Protein AF-A0A9D4DNS8-F1 (afdb_monomer_lite)

Radius of gyration: 16.24 Å; chains: 1; bounding box: 35×33×51 Å

Secondary structure (DSSP, 8-state):
------SS-S-TT-TTPPP---S-S--TTS-EETTTTEE--SS-EEEEEEEEEEEETTSSEEEEEEEETTEEEEEEEEE-SS--SS-EEEEEEEEEEEE----------

Sequence (109 aa):
MLAFATTGVPTPGERNGTIKFTLVDTNVGNDYNNETGVFVCRIPGLYQFFVSIEKQINVSQANCRLMLNNASTILIAARSAFIHSDGFQQAGNSIVLDLKKVKYNKFIY

Structure (mmCIF, N/CA/C/O backbone):
data_AF-A0A9D4DNS8-F1
#
_entry.id   AF-A0A9D4DNS8-F1
#
loop_
_atom_site.group_PDB
_atom_site.id
_atom_site.type_symbol
_atom_site.label_atom_id
_atom_site.label_alt_id
_atom_site.label_comp_id
_atom_site.label_asym_id
_atom_site.label_entity_id
_atom_site.label_seq_id
_atom_site.pdbx_PDB_ins_code
_atom_site.Cartn_x
_atom_site.Cartn_y
_atom_site.Cartn_z
_atom_site.occupancy
_atom_site.B_iso_or_equiv
_atom_site.auth_seq_id
_atom_site.auth_comp_id
_atom_site.auth_asym_id
_atom_site.auth_atom_id
_atom_site.pdbx_PDB_model_num
ATOM 1 N N . MET A 1 1 ? -13.376 -4.449 0.105 1.00 39.09 1 MET A N 1
ATOM 2 C CA . MET A 1 1 ? -12.069 -4.469 -0.579 1.00 39.09 1 MET A CA 1
ATOM 3 C C . MET A 1 1 ? -11.622 -3.024 -0.713 1.00 39.09 1 MET A C 1
ATOM 5 O O . MET A 1 1 ? -12.394 -2.232 -1.231 1.00 39.09 1 MET A O 1
ATOM 9 N N . LEU A 1 2 ? -10.469 -2.659 -0.155 1.00 48.41 2 LEU A N 1
ATOM 10 C CA . LEU A 1 2 ? -9.850 -1.357 -0.410 1.00 48.41 2 LEU A CA 1
ATOM 11 C C . LEU A 1 2 ? -8.937 -1.566 -1.618 1.00 48.41 2 LEU A C 1
ATOM 13 O O . LEU A 1 2 ? -7.939 -2.272 -1.503 1.00 48.41 2 LEU A O 1
ATOM 17 N N . ALA A 1 3 ? -9.343 -1.060 -2.779 1.00 42.31 3 ALA A N 1
ATOM 18 C CA . ALA A 1 3 ? -8.542 -1.096 -3.993 1.00 42.31 3 ALA A CA 1
ATOM 19 C C . ALA A 1 3 ? -8.125 0.340 -4.312 1.00 42.31 3 ALA A C 1
ATOM 21 O O . ALA A 1 3 ? -8.969 1.228 -4.439 1.00 42.31 3 ALA A O 1
ATOM 22 N N . PHE A 1 4 ? -6.818 0.556 -4.386 1.00 55.44 4 PHE A N 1
ATOM 23 C CA . PHE A 1 4 ? -6.216 1.809 -4.812 1.00 55.44 4 PHE A CA 1
ATOM 24 C C . PHE A 1 4 ? -5.238 1.466 -5.930 1.00 55.44 4 PHE A C 1
ATOM 26 O O . PHE A 1 4 ? -4.421 0.557 -5.772 1.00 55.44 4 PHE A O 1
ATOM 33 N N . ALA A 1 5 ? -5.316 2.179 -7.046 1.00 42.47 5 ALA A N 1
ATOM 34 C CA . ALA A 1 5 ? -4.407 2.026 -8.169 1.00 42.47 5 ALA A CA 1
ATOM 35 C C . ALA A 1 5 ? -3.776 3.386 -8.463 1.00 42.47 5 ALA A C 1
ATOM 37 O O . ALA A 1 5 ? -4.439 4.414 -8.419 1.00 42.47 5 ALA A O 1
ATOM 38 N N . THR A 1 6 ? -2.477 3.420 -8.741 1.00 47.12 6 THR A N 1
ATOM 39 C CA . THR A 1 6 ? -1.826 4.641 -9.217 1.00 47.12 6 THR A CA 1
ATOM 40 C C . THR A 1 6 ? -0.941 4.307 -10.390 1.00 47.12 6 THR A C 1
ATOM 42 O O . THR A 1 6 ? -0.184 3.338 -10.357 1.00 47.12 6 THR A O 1
ATOM 45 N N . THR A 1 7 ? -1.048 5.115 -11.433 1.00 43.28 7 THR A N 1
ATOM 46 C CA . THR A 1 7 ? -0.118 5.127 -12.553 1.00 43.28 7 THR A CA 1
ATOM 47 C C . THR A 1 7 ? 0.832 6.296 -12.322 1.00 43.28 7 THR A C 1
ATOM 49 O O . THR A 1 7 ? 0.387 7.440 -12.269 1.00 43.28 7 THR A O 1
ATOM 52 N N . GLY A 1 8 ? 2.127 6.021 -12.161 1.00 50.31 8 GLY A N 1
ATOM 53 C CA . GLY A 1 8 ? 3.118 7.049 -11.824 1.00 50.31 8 GLY A CA 1
ATOM 54 C C . GLY A 1 8 ? 3.375 7.139 -10.319 1.00 50.31 8 GLY A C 1
ATOM 55 O O . GLY A 1 8 ? 2.799 7.956 -9.607 1.00 50.31 8 GLY A O 1
ATOM 56 N N . VAL A 1 9 ? 4.281 6.281 -9.843 1.00 54.81 9 VAL A N 1
ATOM 57 C CA . VAL A 1 9 ? 4.945 6.403 -8.531 1.00 54.81 9 VAL A CA 1
ATOM 58 C C . VAL A 1 9 ? 5.615 7.792 -8.455 1.00 54.81 9 VAL A C 1
ATOM 60 O O . 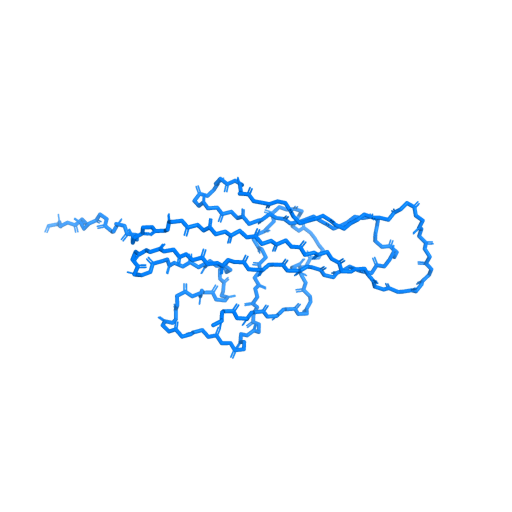VAL A 1 9 ? 6.028 8.284 -9.510 1.00 54.81 9 VAL A O 1
ATOM 63 N N . PRO A 1 10 ? 5.712 8.455 -7.279 1.00 51.06 10 PRO A N 1
ATOM 64 C CA . PRO A 1 10 ? 6.135 9.851 -7.200 1.00 51.06 10 PRO A CA 1
ATOM 65 C C . PRO A 1 10 ? 7.439 10.120 -7.954 1.00 51.06 10 PRO A C 1
ATOM 67 O O . PRO A 1 10 ? 8.349 9.292 -7.964 1.00 51.06 10 PRO A O 1
ATOM 70 N N . THR A 1 11 ? 7.463 11.290 -8.589 1.00 48.84 11 THR A N 1
ATOM 71 C CA . THR A 1 11 ? 8.529 11.913 -9.386 1.00 48.84 11 THR A CA 1
ATOM 72 C C . THR A 1 11 ? 9.955 11.401 -9.127 1.00 48.84 11 THR A C 1
ATOM 74 O O . THR A 1 11 ? 10.354 11.274 -7.965 1.00 48.84 11 THR A O 1
ATOM 77 N N . PRO A 1 12 ? 10.780 11.216 -10.182 1.00 41.88 12 PRO A N 1
ATOM 78 C CA . PRO A 1 12 ? 12.206 10.925 -10.036 1.00 41.88 12 PRO A CA 1
ATOM 79 C C . PRO A 1 12 ? 12.869 11.958 -9.109 1.00 41.88 12 PRO A C 1
ATOM 81 O O . PRO A 1 12 ? 13.013 13.117 -9.482 1.00 41.88 12 PRO A O 1
ATOM 84 N N . GLY A 1 13 ? 13.235 11.564 -7.886 1.00 47.81 13 GLY A N 1
ATOM 85 C CA . GLY A 1 13 ? 13.890 12.478 -6.941 1.00 47.81 13 GLY A CA 1
ATOM 86 C C . GLY A 1 13 ? 13.745 12.116 -5.464 1.00 47.81 13 GLY A C 1
ATOM 87 O O . GLY A 1 13 ? 14.719 12.222 -4.724 1.00 47.81 13 GLY A O 1
ATOM 88 N N . GLU A 1 14 ? 12.597 11.597 -5.024 1.00 52.81 14 GLU A N 1
ATOM 89 C CA . GLU A 1 14 ? 12.411 11.192 -3.623 1.00 52.81 14 GLU A CA 1
ATOM 90 C C . GLU A 1 14 ? 12.629 9.688 -3.452 1.00 52.81 14 GLU A C 1
ATOM 92 O O . GLU A 1 14 ? 11.693 8.894 -3.435 1.00 52.81 14 GLU A O 1
ATOM 97 N N . ARG A 1 15 ? 13.889 9.267 -3.284 1.00 54.59 15 ARG A N 1
ATOM 98 C CA . ARG A 1 15 ? 14.225 7.850 -3.031 1.00 54.59 15 ARG A CA 1
ATOM 99 C C . ARG A 1 15 ? 13.563 7.256 -1.769 1.00 54.59 15 ARG A C 1
ATOM 101 O O . ARG A 1 15 ? 13.606 6.041 -1.616 1.00 54.59 15 ARG A O 1
ATOM 108 N N . ASN A 1 16 ? 12.955 8.081 -0.906 1.00 62.50 16 ASN A N 1
ATOM 109 C CA . ASN A 1 16 ? 12.396 7.710 0.401 1.00 62.50 16 ASN A CA 1
ATOM 110 C C . ASN A 1 16 ? 10.996 8.315 0.690 1.00 62.50 16 ASN A C 1
ATOM 112 O O . ASN A 1 16 ? 10.624 8.439 1.856 1.00 62.50 16 ASN A O 1
ATOM 116 N N . GLY A 1 17 ? 10.235 8.729 -0.330 1.00 74.12 17 GLY A N 1
ATOM 117 C CA . GLY A 1 17 ? 8.913 9.350 -0.144 1.00 74.12 17 GLY A CA 1
ATOM 118 C C . GLY A 1 17 ? 7.770 8.347 0.084 1.00 74.12 17 GLY A C 1
ATOM 119 O O . GLY A 1 17 ? 7.837 7.192 -0.343 1.00 74.12 17 GLY A O 1
ATOM 120 N N . THR A 1 18 ? 6.687 8.790 0.732 1.00 83.12 18 THR A N 1
ATOM 121 C CA . THR A 1 18 ? 5.435 8.017 0.824 1.00 83.12 18 THR A CA 1
ATOM 122 C C . THR A 1 18 ? 4.797 7.899 -0.560 1.00 83.12 18 THR A C 1
ATOM 124 O O . THR A 1 18 ? 4.552 8.906 -1.224 1.00 83.12 18 THR A O 1
ATOM 127 N N . ILE A 1 19 ? 4.483 6.673 -0.989 1.00 84.75 19 ILE A N 1
ATOM 128 C CA . ILE A 1 19 ? 3.736 6.439 -2.231 1.00 84.75 19 ILE A CA 1
ATOM 129 C C . ILE A 1 19 ? 2.289 6.882 -2.019 1.00 84.75 19 ILE A C 1
ATOM 131 O O . ILE A 1 19 ? 1.599 6.377 -1.134 1.00 84.75 19 ILE A O 1
ATOM 135 N N . LYS A 1 20 ? 1.831 7.809 -2.860 1.00 85.69 20 LYS A N 1
ATOM 136 C CA . LYS A 1 20 ? 0.458 8.310 -2.857 1.00 85.69 20 LYS A CA 1
ATOM 137 C C . LYS A 1 20 ? -0.299 7.693 -4.023 1.00 85.69 20 LYS A C 1
ATOM 139 O O . LYS A 1 20 ? 0.054 7.907 -5.182 1.00 85.69 20 LYS A O 1
ATOM 144 N N . PHE A 1 21 ? -1.354 6.952 -3.7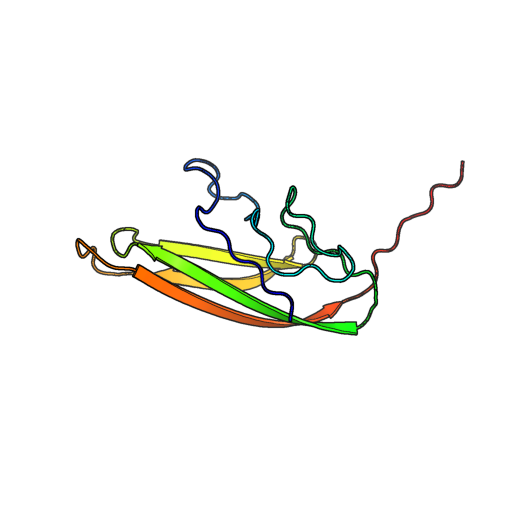16 1.00 84.50 21 PHE A N 1
ATOM 145 C CA . PHE A 1 21 ? -2.368 6.585 -4.696 1.00 84.50 21 PHE A CA 1
ATOM 146 C C . PHE A 1 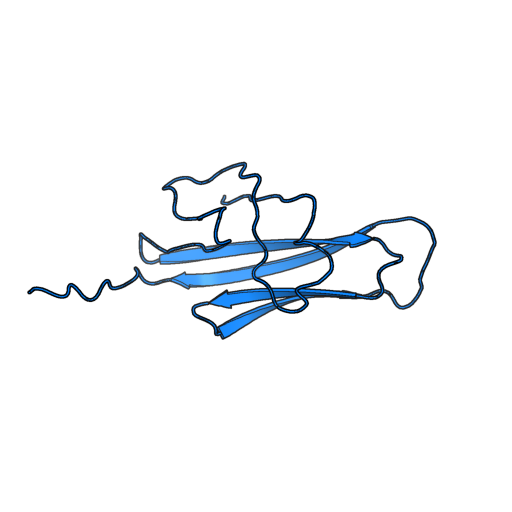21 ? -3.340 7.749 -4.852 1.00 84.50 21 PHE A C 1
ATOM 148 O O . PHE A 1 21 ? -4.178 7.970 -3.978 1.00 84.50 21 PHE A O 1
ATOM 155 N N . THR A 1 22 ? -3.153 8.539 -5.907 1.00 85.44 22 THR A N 1
ATOM 156 C CA . THR A 1 22 ? -3.938 9.754 -6.171 1.00 85.44 22 THR A CA 1
ATOM 157 C C . THR A 1 22 ? -5.272 9.438 -6.841 1.00 85.44 22 THR A C 1
ATOM 159 O O . THR A 1 22 ? -6.265 10.110 -6.561 1.00 85.44 22 THR A O 1
ATOM 162 N N . LEU A 1 23 ? -5.309 8.387 -7.665 1.00 85.62 23 LEU A N 1
ATOM 163 C CA . LEU A 1 23 ? -6.527 7.815 -8.233 1.00 85.62 23 LEU A CA 1
ATOM 164 C C . LEU A 1 23 ? -7.094 6.772 -7.259 1.00 85.62 23 LEU A C 1
ATOM 166 O O . LEU A 1 23 ? -6.403 5.849 -6.833 1.00 85.62 23 LEU A O 1
ATOM 170 N N . VAL A 1 24 ? -8.347 6.957 -6.850 1.00 84.75 24 VAL A N 1
ATOM 171 C CA . VAL A 1 24 ? -8.979 6.163 -5.792 1.00 84.75 24 VAL A CA 1
ATOM 172 C C . VAL A 1 24 ? -10.261 5.543 -6.326 1.00 84.75 24 VAL A C 1
ATOM 174 O O . VAL A 1 24 ? -11.267 6.235 -6.464 1.00 84.75 24 VAL A O 1
ATOM 177 N N . ASP A 1 25 ? -10.230 4.235 -6.582 1.00 88.25 25 ASP A N 1
ATOM 178 C CA . ASP A 1 25 ? -11.400 3.493 -7.068 1.00 88.25 25 ASP A CA 1
ATOM 179 C C . ASP A 1 25 ? -12.441 3.286 -5.961 1.00 88.25 25 ASP A C 1
ATOM 181 O O . ASP A 1 25 ? -13.648 3.307 -6.200 1.00 88.25 25 ASP A O 1
ATOM 185 N N . THR A 1 26 ? -12.002 3.047 -4.719 1.00 87.50 26 THR A N 1
ATOM 186 C CA . THR A 1 26 ? -12.896 2.849 -3.570 1.00 87.50 26 THR A CA 1
ATOM 187 C C . THR A 1 26 ? -12.259 3.342 -2.274 1.00 87.50 26 THR A C 1
ATOM 189 O O . THR A 1 26 ? -11.138 2.975 -1.942 1.00 87.50 26 THR A O 1
ATOM 192 N N . ASN A 1 27 ? -13.011 4.119 -1.489 1.00 90.44 27 ASN A N 1
ATOM 193 C CA . ASN A 1 27 ? -12.575 4.624 -0.182 1.00 90.44 27 ASN A CA 1
ATOM 194 C C . ASN A 1 27 ? -13.750 4.745 0.795 1.00 90.44 27 ASN A C 1
ATOM 196 O O . ASN A 1 27 ? -14.089 5.821 1.284 1.00 90.44 27 ASN A O 1
ATOM 200 N N . VAL A 1 28 ? -14.434 3.627 1.044 1.00 89.38 28 VAL A N 1
ATOM 201 C CA . VAL A 1 28 ? -15.582 3.607 1.959 1.00 89.38 28 VAL A CA 1
ATOM 202 C C . VAL A 1 28 ? -15.135 4.037 3.356 1.00 89.38 28 VAL A C 1
ATOM 204 O O . VAL A 1 28 ? -14.240 3.438 3.940 1.00 89.38 28 VAL A O 1
ATOM 207 N N . GLY A 1 29 ? -15.783 5.072 3.892 1.00 88.75 29 GLY A N 1
ATOM 208 C CA . GLY A 1 29 ? -15.439 5.657 5.189 1.00 88.75 29 GLY A CA 1
ATOM 209 C C . GLY A 1 29 ? -14.425 6.799 5.129 1.00 88.75 29 GLY A C 1
ATOM 210 O O . GLY A 1 29 ? -14.270 7.472 6.143 1.00 88.75 29 GLY A O 1
ATOM 211 N N . ASN A 1 30 ? -13.824 7.063 3.960 1.00 91.19 30 ASN A N 1
ATOM 212 C CA . ASN A 1 30 ? -12.779 8.073 3.756 1.00 91.19 30 ASN A CA 1
ATOM 213 C C . ASN A 1 30 ? -11.565 7.880 4.682 1.00 91.19 30 ASN A C 1
ATOM 215 O O . ASN A 1 30 ? -10.946 8.845 5.123 1.00 91.19 30 ASN A O 1
ATOM 219 N N . ASP A 1 31 ? -11.241 6.621 4.988 1.00 92.69 31 ASP A N 1
ATOM 220 C CA . ASP A 1 31 ? -10.159 6.263 5.907 1.00 92.69 31 ASP A CA 1
ATOM 221 C C . ASP A 1 31 ? -8.774 6.356 5.224 1.00 92.69 31 ASP A C 1
ATOM 223 O O . ASP A 1 31 ? -7.759 6.433 5.910 1.00 92.69 31 ASP A O 1
ATOM 227 N N . TYR A 1 32 ? -8.699 6.395 3.886 1.00 92.69 32 TYR A N 1
ATOM 228 C CA . TYR A 1 32 ? -7.469 6.678 3.134 1.00 92.69 32 TYR A CA 1
ATOM 229 C C . TYR A 1 32 ? -7.426 8.131 2.640 1.00 92.69 32 TYR A C 1
ATOM 231 O O . TYR A 1 32 ? -8.368 8.608 2.008 1.00 92.69 32 TYR A O 1
ATOM 239 N N . ASN A 1 33 ? -6.318 8.830 2.886 1.00 91.31 33 ASN A N 1
ATOM 240 C CA . ASN A 1 33 ? -6.070 10.180 2.384 1.00 91.31 33 ASN A CA 1
ATOM 241 C C . ASN A 1 33 ? -5.133 10.116 1.161 1.00 91.31 33 ASN A C 1
ATOM 243 O O . ASN A 1 33 ? -3.965 9.748 1.285 1.00 91.31 33 ASN A O 1
ATOM 247 N N . ASN A 1 34 ? -5.635 10.497 -0.016 1.00 88.38 34 ASN A N 1
ATOM 248 C CA . ASN A 1 34 ? -4.898 10.444 -1.285 1.00 88.38 34 ASN A CA 1
ATOM 249 C C . ASN A 1 34 ? -3.874 11.579 -1.474 1.00 88.38 34 ASN A C 1
ATOM 251 O O . ASN A 1 34 ? -2.978 11.453 -2.308 1.00 88.38 34 ASN A O 1
ATOM 255 N N . GLU A 1 35 ? -3.949 12.650 -0.682 1.00 89.00 35 GLU A N 1
ATOM 256 C CA . GLU A 1 35 ? -2.950 13.725 -0.656 1.00 89.00 35 GLU A CA 1
ATOM 257 C C . GLU A 1 35 ? -1.702 13.329 0.147 1.00 89.00 35 GLU A C 1
ATOM 259 O O . GLU A 1 35 ? -0.593 13.799 -0.138 1.00 89.00 35 GLU A O 1
ATOM 264 N N . THR A 1 36 ? -1.864 12.452 1.145 1.00 88.12 36 THR A N 1
ATOM 265 C CA . THR A 1 36 ? -0.781 12.011 2.041 1.00 88.12 36 THR A CA 1
ATOM 266 C C . THR A 1 36 ? -0.325 10.573 1.803 1.00 88.12 36 THR A C 1
ATOM 268 O O . THR A 1 36 ? 0.813 10.249 2.136 1.00 88.12 36 THR A O 1
ATOM 271 N N . GLY A 1 37 ? -1.164 9.717 1.214 1.00 87.62 37 GLY A N 1
ATOM 272 C CA . GLY A 1 37 ? -0.909 8.281 1.063 1.00 87.62 37 GLY A CA 1
ATOM 273 C C . GLY A 1 37 ? -1.160 7.468 2.339 1.00 87.62 37 GLY A C 1
ATOM 274 O O . GLY A 1 37 ? -0.714 6.326 2.437 1.00 87.62 37 GLY A O 1
ATOM 275 N N . VAL A 1 38 ? -1.838 8.045 3.337 1.00 90.50 38 VAL A N 1
ATOM 276 C CA . VAL A 1 38 ? -2.004 7.444 4.669 1.00 90.50 38 VAL A CA 1
ATOM 277 C C . VAL A 1 38 ? -3.411 6.884 4.849 1.00 90.50 38 VAL A C 1
ATOM 279 O O . VAL A 1 38 ? -4.402 7.583 4.646 1.00 90.50 38 VAL A O 1
ATOM 282 N N . PHE A 1 39 ? -3.487 5.632 5.301 1.00 92.81 39 PHE A N 1
ATOM 283 C CA . PHE A 1 39 ? -4.705 5.025 5.833 1.00 92.81 39 PHE A CA 1
ATOM 284 C C . PHE A 1 39 ? -4.785 5.230 7.352 1.00 92.81 39 PHE A C 1
ATOM 286 O O . PHE A 1 39 ? -3.841 4.910 8.078 1.00 92.81 39 PHE A O 1
ATOM 293 N N . VAL A 1 40 ? -5.919 5.722 7.844 1.00 92.50 40 VAL A N 1
ATOM 294 C CA . VAL A 1 40 ? -6.201 5.943 9.262 1.00 92.50 40 VAL A CA 1
ATOM 295 C C . VAL A 1 40 ? -7.313 5.004 9.711 1.00 92.50 40 VAL A C 1
ATOM 297 O O . VAL A 1 40 ? -8.465 5.118 9.308 1.00 92.50 40 VAL A O 1
ATOM 300 N N . CYS A 1 41 ? -6.978 4.087 10.616 1.00 90.94 41 CYS A N 1
ATOM 301 C CA . CYS A 1 41 ? -7.949 3.165 11.189 1.00 90.94 41 CYS A CA 1
ATOM 302 C C . CYS A 1 41 ? -8.961 3.908 12.077 1.00 90.94 41 CYS A C 1
ATOM 304 O O . CYS A 1 41 ? -8.634 4.350 13.184 1.00 90.94 41 CYS A O 1
ATOM 306 N N . ARG A 1 42 ? -10.215 3.996 11.627 1.00 90.06 42 ARG A N 1
ATOM 307 C CA . ARG A 1 42 ? -11.325 4.564 12.406 1.00 90.06 42 ARG A CA 1
ATOM 308 C C . ARG A 1 42 ? -12.006 3.545 13.325 1.00 90.06 42 ARG A C 1
ATOM 310 O O . ARG A 1 42 ? -12.397 3.909 14.437 1.00 90.06 42 ARG A O 1
ATOM 317 N N . ILE A 1 43 ? -12.135 2.292 12.883 1.00 92.00 43 ILE A N 1
ATOM 318 C CA . ILE A 1 43 ? -12.792 1.197 13.614 1.00 92.00 43 ILE A CA 1
ATOM 319 C C . ILE A 1 43 ? -11.735 0.139 13.962 1.00 92.00 43 ILE A C 1
ATOM 321 O O . ILE A 1 43 ? -11.132 -0.402 13.048 1.00 92.00 43 ILE A O 1
ATOM 325 N N . PRO A 1 44 ? -11.466 -0.167 15.243 1.00 94.62 44 PRO A N 1
ATOM 326 C CA . PRO A 1 44 ? -10.497 -1.204 15.597 1.00 94.62 44 PRO A CA 1
ATOM 327 C C . PRO A 1 44 ? -10.896 -2.577 15.046 1.00 94.62 44 PRO A C 1
ATOM 329 O O . PRO A 1 44 ? -12.073 -2.934 15.092 1.00 94.62 44 PRO A O 1
ATOM 332 N N . GLY A 1 45 ? -9.925 -3.367 14.589 1.00 95.00 45 GLY A N 1
ATOM 333 C CA . GLY A 1 45 ? -10.188 -4.709 14.076 1.00 95.00 45 GLY A CA 1
ATOM 334 C C . GLY A 1 45 ? -9.065 -5.270 13.211 1.00 95.00 45 GLY A C 1
ATOM 335 O O . GLY A 1 45 ? -7.990 -4.683 13.098 1.00 95.00 45 GLY A O 1
ATOM 336 N N . LEU A 1 46 ? -9.337 -6.418 12.588 1.00 95.56 46 LEU A N 1
ATOM 337 C CA . LEU A 1 46 ? -8.432 -7.053 11.634 1.00 95.56 46 LEU A CA 1
ATOM 338 C C . LEU A 1 46 ? -8.631 -6.462 10.237 1.00 95.56 46 LEU A C 1
ATOM 340 O O . LEU A 1 46 ? -9.735 -6.480 9.696 1.00 95.56 46 LEU A O 1
ATOM 344 N N . TYR A 1 47 ? -7.542 -5.984 9.645 1.00 94.00 47 TYR A N 1
ATOM 345 C CA . TYR A 1 47 ? -7.506 -5.428 8.297 1.00 94.00 47 TYR A CA 1
ATOM 346 C C . TYR A 1 47 ? -6.538 -6.224 7.434 1.00 94.00 47 TYR A C 1
ATOM 348 O O . TYR A 1 47 ? -5.400 -6.464 7.834 1.00 94.00 47 TYR A O 1
ATOM 356 N N . GLN A 1 48 ? -6.975 -6.602 6.235 1.00 94.62 48 GLN A N 1
ATOM 357 C CA . GLN A 1 48 ? -6.111 -7.207 5.229 1.00 94.62 48 GLN A CA 1
ATOM 358 C C . GLN A 1 48 ? -5.678 -6.149 4.217 1.00 94.62 48 GLN A C 1
ATOM 360 O O . GLN A 1 48 ? -6.515 -5.478 3.612 1.00 94.62 48 GLN A O 1
ATOM 365 N N . PHE A 1 49 ? -4.370 -6.036 4.016 1.00 93.50 49 PHE A N 1
ATOM 366 C CA . PHE A 1 49 ? -3.772 -5.188 2.995 1.00 93.50 49 PHE A CA 1
ATOM 367 C C . PHE A 1 49 ? -3.183 -6.062 1.898 1.00 93.50 49 PHE A C 1
ATOM 369 O O . PHE A 1 49 ? -2.422 -6.986 2.184 1.00 93.50 49 PHE A O 1
ATOM 376 N N . PHE A 1 50 ? -3.511 -5.734 0.651 1.00 91.94 50 PHE A N 1
ATOM 377 C CA . PHE A 1 50 ? -2.866 -6.262 -0.544 1.00 91.94 50 PHE A CA 1
ATOM 378 C C . PHE A 1 50 ? -2.170 -5.104 -1.241 1.00 91.94 50 PHE A C 1
ATOM 380 O O . PHE A 1 50 ? -2.777 -4.056 -1.451 1.00 91.94 50 PHE A O 1
ATOM 387 N N . VAL A 1 51 ? -0.898 -5.280 -1.573 1.00 89.62 51 VAL A N 1
ATOM 388 C CA . VAL A 1 51 ? -0.101 -4.249 -2.234 1.00 89.62 51 VAL A CA 1
ATOM 389 C C . VAL A 1 51 ? 0.589 -4.877 -3.426 1.00 89.62 51 VAL A C 1
ATOM 391 O O . VAL A 1 51 ? 1.217 -5.927 -3.291 1.00 89.62 51 VAL A O 1
ATOM 394 N N . SER A 1 52 ? 0.513 -4.215 -4.576 1.00 90.38 52 SER A N 1
ATOM 395 C CA . SER A 1 52 ? 1.291 -4.560 -5.758 1.00 90.38 52 SER A CA 1
ATOM 396 C C . SER A 1 52 ? 1.964 -3.334 -6.348 1.00 90.38 52 SER A C 1
ATOM 398 O O . SER A 1 52 ? 1.397 -2.244 -6.341 1.00 90.38 52 SER A O 1
ATOM 400 N N . ILE A 1 53 ? 3.163 -3.528 -6.881 1.00 87.94 53 ILE A N 1
ATOM 401 C CA . ILE A 1 53 ? 3.881 -2.534 -7.673 1.00 87.94 53 ILE A CA 1
ATOM 402 C C . ILE A 1 53 ? 4.219 -3.132 -9.026 1.00 87.94 53 ILE A C 1
ATOM 404 O O . ILE A 1 53 ? 4.547 -4.314 -9.120 1.00 87.94 53 ILE A O 1
ATOM 408 N N . GLU A 1 54 ? 4.182 -2.297 -10.051 1.00 87.81 54 GLU A N 1
ATOM 409 C CA . GLU A 1 54 ? 4.686 -2.614 -11.377 1.00 87.81 54 GLU A CA 1
ATOM 410 C C . GLU A 1 54 ? 5.924 -1.762 -11.648 1.00 87.81 54 GLU A C 1
ATOM 412 O O . GLU A 1 54 ? 5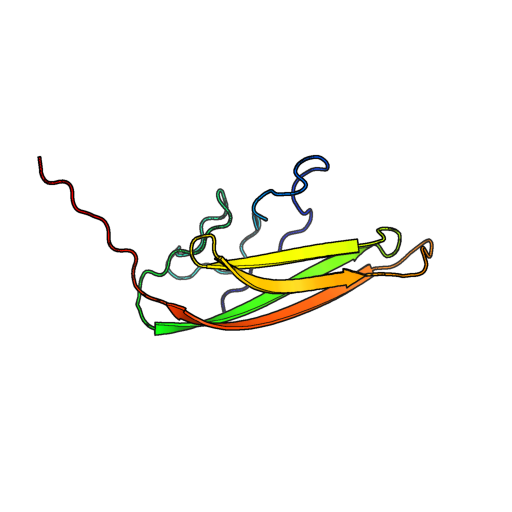.982 -0.583 -11.291 1.00 87.81 54 GLU A O 1
ATOM 417 N N . LYS A 1 55 ? 6.933 -2.365 -12.270 1.00 86.06 55 LYS A N 1
ATOM 418 C CA . LYS A 1 55 ? 8.084 -1.649 -12.813 1.00 86.06 55 LYS A CA 1
ATOM 419 C C . LYS A 1 55 ? 8.311 -2.048 -14.262 1.00 86.06 55 LYS A C 1
ATOM 421 O O . LYS A 1 55 ? 8.061 -3.191 -14.639 1.00 86.06 55 LYS A O 1
ATOM 426 N N . GLN A 1 56 ? 8.891 -1.144 -15.041 1.00 85.31 56 GLN A N 1
ATOM 427 C CA . GLN A 1 56 ? 9.473 -1.507 -16.331 1.00 85.31 56 GLN A CA 1
ATOM 428 C C . GLN A 1 56 ? 10.682 -2.439 -16.116 1.00 85.31 56 GLN A C 1
ATOM 430 O O . GLN A 1 56 ? 11.391 -2.346 -15.107 1.00 85.31 56 GLN A O 1
ATOM 435 N N . ILE A 1 57 ? 10.922 -3.375 -17.037 1.00 83.94 57 ILE A N 1
ATOM 436 C CA . ILE A 1 57 ? 12.029 -4.344 -16.936 1.00 83.94 57 ILE A CA 1
ATOM 437 C C . ILE A 1 57 ? 13.395 -3.650 -16.998 1.00 83.94 57 ILE A C 1
ATOM 439 O O . ILE A 1 57 ? 14.316 -4.064 -16.294 1.00 83.94 57 ILE A O 1
ATOM 443 N N . ASN A 1 58 ? 13.507 -2.556 -17.754 1.00 84.75 58 ASN A N 1
ATOM 444 C CA . ASN A 1 58 ? 14.732 -1.762 -17.843 1.00 84.75 58 ASN A CA 1
ATOM 445 C C . ASN A 1 58 ? 15.128 -1.065 -16.518 1.00 84.75 58 ASN A C 1
ATOM 447 O O . ASN A 1 58 ? 16.263 -0.614 -16.369 1.00 84.75 58 ASN A O 1
ATOM 451 N N . VAL A 1 59 ? 14.227 -1.017 -15.529 1.00 82.31 59 VAL A N 1
ATOM 452 C CA . VAL A 1 59 ? 14.512 -0.563 -14.164 1.00 82.31 59 VAL A CA 1
ATOM 453 C C . VAL A 1 59 ? 15.025 -1.747 -13.346 1.00 82.31 59 VAL A C 1
ATOM 455 O O . VAL A 1 59 ? 14.292 -2.702 -13.092 1.00 82.31 59 VAL A O 1
ATOM 458 N N . SER A 1 60 ? 16.273 -1.686 -12.877 1.00 83.06 60 SER A N 1
ATOM 459 C CA . SER A 1 60 ? 16.921 -2.806 -12.170 1.00 83.06 60 SER A CA 1
ATOM 460 C C . SER A 1 60 ? 16.198 -3.233 -10.887 1.00 83.06 60 SER A C 1
ATOM 462 O O . SER A 1 60 ? 16.143 -4.423 -10.564 1.00 83.06 60 SER A O 1
ATOM 464 N N . GLN A 1 61 ? 15.611 -2.279 -10.160 1.00 83.50 61 GLN A N 1
ATOM 465 C CA . GLN A 1 61 ? 14.874 -2.558 -8.933 1.00 83.50 61 GLN A CA 1
ATOM 466 C C . GLN A 1 61 ? 13.772 -1.539 -8.643 1.00 83.50 61 GLN A C 1
ATOM 468 O O . GLN A 1 61 ? 13.955 -0.339 -8.832 1.00 83.50 61 GLN A O 1
ATOM 473 N N . ALA A 1 62 ? 12.669 -2.026 -8.081 1.00 85.62 62 ALA A N 1
ATOM 474 C CA . ALA A 1 62 ? 11.651 -1.221 -7.421 1.00 85.62 62 ALA A CA 1
ATOM 475 C C . ALA A 1 62 ? 11.297 -1.884 -6.090 1.00 85.62 62 ALA A C 1
ATOM 477 O O . ALA A 1 62 ? 10.968 -3.069 -6.053 1.00 85.62 62 ALA A O 1
ATOM 478 N N . ASN A 1 63 ? 11.390 -1.126 -5.000 1.00 86.06 63 ASN A N 1
ATOM 479 C CA . ASN A 1 63 ? 11.099 -1.620 -3.662 1.00 86.06 63 ASN A CA 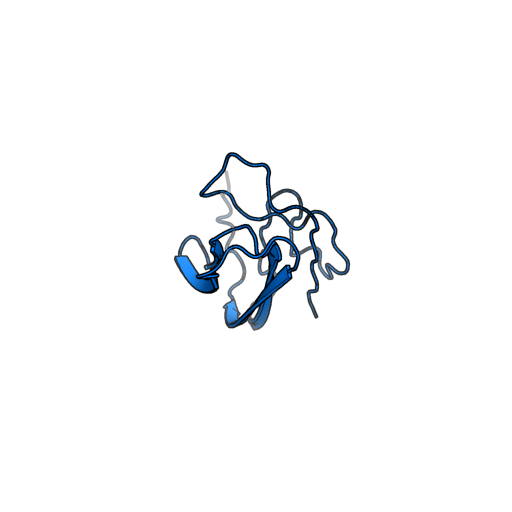1
ATOM 480 C C . ASN A 1 63 ? 10.143 -0.649 -2.975 1.00 86.06 63 ASN A C 1
ATOM 482 O O . ASN A 1 63 ? 10.390 0.555 -2.975 1.00 86.06 63 ASN A O 1
ATOM 486 N N . CYS A 1 64 ? 9.105 -1.171 -2.334 1.00 87.31 64 CYS A N 1
ATOM 487 C CA . CYS A 1 64 ? 8.279 -0.409 -1.410 1.00 87.31 64 CYS A CA 1
AT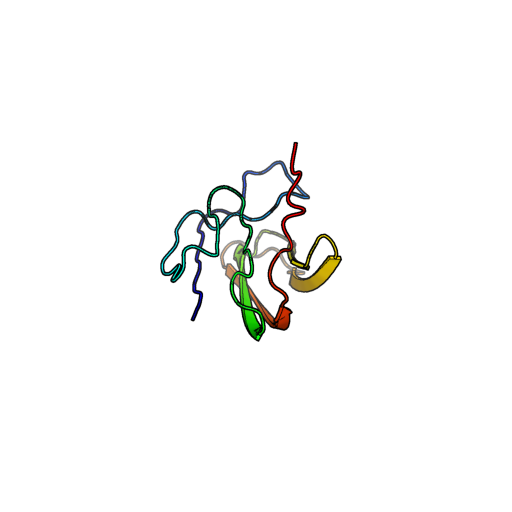OM 488 C C . CYS A 1 64 ? 7.982 -1.229 -0.156 1.00 87.31 64 CYS A C 1
ATOM 490 O O . CYS A 1 64 ? 8.169 -2.447 -0.112 1.00 87.31 64 CYS A O 1
ATOM 492 N N . ARG A 1 65 ? 7.568 -0.539 0.903 1.00 89.31 65 ARG A N 1
ATOM 493 C CA . ARG A 1 65 ? 7.202 -1.157 2.173 1.00 89.31 65 ARG A CA 1
ATOM 494 C C . ARG A 1 65 ? 5.842 -0.657 2.599 1.00 89.31 65 ARG A C 1
ATOM 496 O O . ARG A 1 65 ? 5.566 0.535 2.483 1.00 89.31 65 ARG A O 1
ATOM 503 N N . LEU A 1 66 ? 5.033 -1.559 3.144 1.00 91.62 66 LEU A N 1
ATOM 504 C CA . LEU A 1 66 ? 3.881 -1.142 3.928 1.00 91.62 66 LEU A CA 1
ATOM 505 C C . LEU A 1 66 ? 4.378 -0.754 5.322 1.00 91.62 66 LEU A C 1
ATOM 507 O O . LEU A 1 66 ? 5.034 -1.549 6.004 1.00 91.62 66 LEU A O 1
ATOM 511 N N . MET A 1 67 ? 4.067 0.467 5.739 1.00 91.56 67 MET A N 1
ATOM 512 C CA . MET A 1 67 ? 4.485 1.018 7.023 1.00 91.56 67 MET A CA 1
ATOM 513 C C . MET A 1 67 ? 3.293 1.061 7.982 1.00 91.56 67 MET A C 1
ATOM 515 O O . MET A 1 67 ? 2.212 1.506 7.604 1.00 91.56 67 MET A O 1
ATOM 519 N N . LEU A 1 68 ? 3.502 0.651 9.231 1.00 91.50 68 LEU A N 1
ATOM 520 C CA . LEU A 1 68 ? 2.571 0.844 10.341 1.00 91.50 68 LEU A CA 1
ATOM 521 C C . LEU A 1 68 ? 3.237 1.765 11.361 1.00 91.50 68 LEU A C 1
ATOM 523 O O . LEU A 1 68 ? 4.200 1.365 12.006 1.00 91.50 68 LEU A O 1
ATOM 527 N N . ASN A 1 69 ? 2.737 2.995 11.511 1.00 90.00 69 ASN A N 1
ATOM 528 C CA . ASN A 1 69 ? 3.255 3.977 12.475 1.00 90.00 69 ASN A CA 1
ATOM 529 C C . ASN A 1 69 ? 4.792 4.112 12.428 1.00 90.00 69 ASN A C 1
ATOM 531 O O . ASN A 1 69 ? 5.469 3.974 13.443 1.00 90.00 69 ASN A O 1
ATOM 535 N N . ASN A 1 70 ? 5.342 4.344 11.232 1.00 86.06 70 ASN A N 1
ATOM 536 C CA . ASN A 1 70 ? 6.783 4.447 10.946 1.00 86.06 70 ASN A CA 1
ATOM 537 C C . ASN A 1 70 ? 7.603 3.152 11.110 1.00 86.06 70 ASN A C 1
ATOM 539 O O . ASN A 1 70 ? 8.804 3.166 10.846 1.00 86.06 70 ASN A O 1
ATOM 543 N N . ALA A 1 71 ? 6.982 2.021 11.449 1.00 86.31 71 ALA A N 1
ATOM 544 C CA . ALA A 1 71 ? 7.625 0.710 11.430 1.00 86.31 71 ALA A CA 1
ATOM 545 C C . ALA A 1 71 ? 7.321 -0.039 10.124 1.00 86.31 71 ALA A C 1
ATOM 547 O O . ALA A 1 71 ? 6.176 -0.103 9.677 1.00 86.31 71 ALA A O 1
ATOM 548 N N . SER A 1 72 ? 8.346 -0.628 9.505 1.00 86.88 72 SER A N 1
ATOM 549 C CA . SER A 1 72 ? 8.167 -1.483 8.326 1.00 86.88 72 SER A CA 1
ATOM 550 C C . SER A 1 72 ? 7.459 -2.778 8.709 1.00 86.88 72 SER A C 1
ATOM 552 O O . SER A 1 72 ? 7.884 -3.449 9.644 1.00 86.88 72 SER A O 1
ATOM 554 N N . THR A 1 73 ? 6.441 -3.166 7.940 1.00 92.75 73 THR A N 1
ATOM 555 C CA . THR A 1 73 ? 5.716 -4.431 8.136 1.00 92.75 73 THR A CA 1
ATOM 556 C C . THR A 1 73 ? 6.119 -5.466 7.086 1.00 92.75 73 THR A C 1
ATOM 558 O O . THR A 1 73 ? 6.769 -6.453 7.410 1.00 92.75 73 THR A O 1
ATOM 561 N N . ILE A 1 74 ? 5.824 -5.202 5.813 1.00 93.38 74 ILE A N 1
ATOM 562 C CA . ILE A 1 74 ? 6.154 -6.072 4.678 1.00 93.38 74 ILE A CA 1
ATOM 563 C C . ILE A 1 74 ? 6.929 -5.318 3.601 1.00 93.38 74 ILE A C 1
ATOM 565 O O . ILE A 1 74 ? 6.723 -4.123 3.390 1.00 93.38 74 ILE A O 1
ATOM 569 N N . LEU A 1 75 ? 7.813 -6.042 2.910 1.00 91.69 75 LEU A N 1
ATOM 570 C CA . LEU A 1 75 ? 8.540 -5.589 1.725 1.00 91.69 75 LEU A CA 1
ATOM 571 C C . LEU A 1 75 ? 7.837 -6.100 0.464 1.00 91.69 75 LEU A C 1
ATOM 573 O O . LEU A 1 75 ? 7.480 -7.276 0.377 1.00 91.69 75 LEU A O 1
ATOM 577 N N . ILE A 1 76 ? 7.712 -5.226 -0.527 1.00 92.81 76 ILE A N 1
ATOM 578 C CA . ILE A 1 76 ? 7.363 -5.561 -1.900 1.00 92.81 76 ILE A CA 1
ATOM 579 C C . ILE A 1 76 ? 8.577 -5.186 -2.743 1.00 92.81 76 ILE A C 1
ATOM 581 O O . ILE A 1 76 ? 8.977 -4.022 -2.775 1.00 92.81 76 ILE A O 1
ATOM 585 N N . ALA A 1 77 ? 9.200 -6.178 -3.373 1.00 89.69 77 ALA A N 1
ATOM 586 C CA . ALA A 1 77 ? 10.435 -6.000 -4.122 1.00 89.69 77 ALA A CA 1
ATOM 587 C C . ALA A 1 77 ? 10.317 -6.640 -5.504 1.00 89.69 77 ALA A C 1
ATOM 589 O O . ALA A 1 77 ? 10.053 -7.835 -5.624 1.00 89.69 77 ALA A O 1
ATOM 590 N N . ALA A 1 78 ? 10.564 -5.846 -6.539 1.00 87.81 78 ALA A N 1
ATOM 591 C CA . ALA A 1 78 ? 10.726 -6.298 -7.911 1.00 87.81 78 ALA A CA 1
ATOM 592 C C . ALA A 1 78 ? 12.179 -6.058 -8.331 1.00 87.81 78 ALA A C 1
ATOM 594 O O . ALA A 1 78 ? 12.662 -4.924 -8.298 1.00 87.81 78 ALA A O 1
ATOM 595 N N . ARG A 1 79 ? 12.885 -7.122 -8.721 1.00 84.50 79 ARG A N 1
ATOM 596 C CA . ARG A 1 79 ? 14.293 -7.082 -9.144 1.00 84.50 79 ARG A CA 1
ATOM 597 C C . ARG A 1 79 ? 14.471 -7.829 -10.455 1.00 84.50 79 ARG A C 1
ATOM 599 O O . ARG A 1 79 ? 13.895 -8.902 -10.627 1.00 84.50 79 ARG A O 1
ATOM 606 N N . SER A 1 80 ? 15.301 -7.282 -11.337 1.00 78.69 80 SER A N 1
ATOM 607 C CA . SER A 1 80 ? 15.681 -7.925 -12.597 1.00 78.69 80 SER A CA 1
ATOM 608 C C . SER A 1 80 ? 17.199 -7.940 -12.729 1.00 78.69 80 SER A C 1
ATOM 610 O O . SER A 1 80 ? 17.847 -6.913 -12.543 1.00 78.69 80 SER A O 1
ATOM 612 N N . ALA A 1 81 ? 17.760 -9.110 -13.039 1.00 71.12 81 ALA A N 1
ATOM 613 C CA . ALA A 1 81 ? 19.192 -9.271 -13.300 1.00 71.12 81 ALA A CA 1
ATOM 614 C C . ALA A 1 81 ? 19.585 -8.837 -14.725 1.00 71.12 81 ALA A C 1
ATOM 616 O O . ALA A 1 81 ? 20.739 -8.499 -14.965 1.00 71.12 81 ALA A O 1
ATOM 617 N N . PHE A 1 82 ? 18.622 -8.817 -15.652 1.00 68.25 82 PHE A N 1
ATOM 618 C CA . PHE A 1 82 ? 18.827 -8.481 -17.057 1.00 68.25 82 PHE A CA 1
ATOM 619 C C . PHE A 1 82 ? 17.916 -7.318 -17.456 1.00 68.25 82 PHE A C 1
ATOM 621 O O . PHE A 1 82 ? 16.716 -7.335 -17.176 1.00 68.25 82 PHE A O 1
ATOM 628 N N . ILE A 1 83 ? 18.500 -6.307 -18.098 1.00 65.69 83 ILE A N 1
ATOM 629 C CA . ILE A 1 83 ? 17.792 -5.156 -18.666 1.00 65.69 83 ILE A CA 1
ATOM 630 C C . ILE A 1 83 ? 17.413 -5.552 -20.098 1.00 65.69 83 ILE A C 1
ATOM 632 O O . ILE A 1 83 ? 18.200 -5.369 -21.023 1.00 65.69 83 ILE A O 1
ATOM 636 N N . HIS A 1 84 ? 16.243 -6.165 -20.277 1.00 69.44 84 HIS A N 1
ATOM 637 C CA . HIS A 1 84 ? 15.641 -6.310 -21.608 1.00 69.44 84 HIS A CA 1
ATOM 638 C C . HIS A 1 84 ? 14.902 -5.018 -21.984 1.00 69.44 84 HIS A C 1
ATOM 640 O O . HIS A 1 84 ? 14.484 -4.269 -21.096 1.00 69.44 84 HIS A O 1
ATOM 646 N N . SER A 1 85 ? 14.790 -4.735 -23.287 1.00 67.44 85 SER A N 1
ATOM 647 C CA . SER A 1 85 ? 14.364 -3.419 -23.782 1.00 67.44 85 SER A CA 1
ATOM 648 C C . SER A 1 85 ? 12.898 -3.105 -23.504 1.00 67.44 85 SER A C 1
ATOM 650 O O . SER A 1 85 ? 12.589 -1.940 -23.290 1.00 67.44 85 SER A O 1
ATOM 652 N N . ASP A 1 86 ? 12.025 -4.115 -23.411 1.00 75.56 86 ASP A N 1
ATOM 653 C CA . ASP A 1 86 ? 10.582 -3.902 -23.303 1.00 75.56 86 ASP A CA 1
ATOM 654 C C . ASP A 1 86 ? 9.917 -4.932 -22.381 1.00 75.56 86 ASP A C 1
ATOM 656 O O . ASP A 1 86 ? 10.158 -6.136 -22.478 1.00 75.56 86 ASP A O 1
ATOM 660 N N . GLY A 1 87 ? 9.070 -4.447 -21.472 1.00 82.56 87 GLY A N 1
ATOM 661 C CA . GLY A 1 87 ? 8.205 -5.272 -20.632 1.00 82.56 87 GLY A CA 1
ATOM 662 C C . GLY A 1 87 ? 8.015 -4.727 -19.221 1.00 82.56 87 GLY A C 1
ATOM 663 O O . GLY A 1 87 ? 8.707 -3.804 -18.780 1.00 82.56 87 GLY A O 1
ATOM 664 N N . PHE A 1 88 ? 7.076 -5.336 -18.502 1.00 86.12 88 PHE A N 1
ATOM 665 C CA . PHE A 1 88 ? 6.703 -4.966 -17.142 1.00 86.12 88 PHE A CA 1
ATOM 666 C C . PHE A 1 88 ? 6.866 -6.157 -16.204 1.00 86.12 88 PHE A C 1
ATOM 668 O O . PHE A 1 88 ? 6.635 -7.307 -16.574 1.00 86.12 88 PHE A O 1
ATOM 675 N N . GLN A 1 89 ? 7.280 -5.876 -14.975 1.00 86.50 89 GLN A N 1
ATOM 676 C CA . GLN A 1 89 ? 7.328 -6.842 -13.891 1.00 86.50 89 GLN A CA 1
ATOM 677 C C . GLN A 1 89 ? 6.475 -6.326 -12.744 1.00 86.50 89 GLN A C 1
ATOM 679 O O . GLN A 1 89 ? 6.720 -5.237 -12.222 1.00 86.50 89 GLN A O 1
ATOM 684 N N . GLN A 1 90 ? 5.531 -7.153 -12.311 1.00 88.62 90 GLN A N 1
ATOM 685 C CA . GLN A 1 90 ? 4.732 -6.903 -11.124 1.00 88.62 90 GLN A CA 1
ATOM 686 C C . GLN A 1 90 ? 5.300 -7.679 -9.930 1.00 88.62 90 GLN A C 1
ATOM 688 O O . GLN A 1 90 ? 5.716 -8.831 -10.055 1.00 88.62 90 GLN A O 1
ATOM 693 N N . ALA A 1 91 ? 5.306 -7.052 -8.759 1.00 90.88 91 ALA A N 1
ATOM 694 C CA . ALA A 1 91 ? 5.523 -7.709 -7.477 1.00 90.88 91 ALA A CA 1
ATOM 695 C C . ALA A 1 91 ? 4.344 -7.399 -6.559 1.00 90.88 91 ALA A C 1
ATOM 697 O O . ALA A 1 91 ? 3.833 -6.282 -6.570 1.00 90.88 91 ALA A O 1
ATOM 698 N N . GLY A 1 92 ? 3.921 -8.375 -5.757 1.00 92.06 92 GLY A N 1
ATOM 699 C CA . GLY A 1 92 ? 2.823 -8.215 -4.812 1.00 92.06 92 GLY A CA 1
ATOM 700 C C . GLY A 1 92 ? 3.111 -8.886 -3.477 1.00 92.06 92 GLY A C 1
ATOM 701 O O . GLY A 1 92 ? 3.887 -9.836 -3.408 1.00 92.06 92 GLY A O 1
ATOM 702 N N . ASN A 1 93 ? 2.509 -8.369 -2.411 1.00 94.12 93 ASN A N 1
ATOM 703 C CA . ASN A 1 93 ? 2.550 -8.965 -1.080 1.00 94.12 93 ASN A CA 1
ATOM 704 C C . ASN A 1 93 ? 1.272 -8.596 -0.307 1.00 94.12 93 ASN A C 1
ATOM 706 O O . ASN A 1 93 ? 0.555 -7.661 -0.676 1.00 94.12 93 ASN A O 1
ATOM 710 N N . SER A 1 94 ? 0.978 -9.322 0.767 1.00 94.31 94 SER A N 1
ATOM 711 C CA . SER A 1 94 ? -0.193 -9.076 1.604 1.00 94.31 94 SER A CA 1
ATOM 712 C C . SER A 1 94 ? 0.091 -9.332 3.076 1.00 94.31 94 SER A C 1
ATOM 714 O O . SER A 1 94 ? 0.915 -10.179 3.410 1.00 94.31 94 SER A O 1
ATOM 716 N N . ILE A 1 95 ? -0.623 -8.636 3.956 1.00 94.94 95 ILE A N 1
ATOM 717 C CA . ILE A 1 95 ? -0.542 -8.830 5.406 1.00 94.94 95 ILE A CA 1
ATOM 718 C C . ILE A 1 95 ? -1.905 -8.599 6.056 1.00 94.94 95 ILE A C 1
ATOM 720 O O . ILE A 1 95 ? -2.697 -7.782 5.584 1.00 94.94 95 ILE A O 1
ATOM 724 N N . VAL A 1 96 ? -2.165 -9.308 7.155 1.00 96.19 96 VAL A N 1
ATOM 725 C CA . VAL A 1 96 ? -3.280 -9.030 8.067 1.00 96.19 96 VAL A CA 1
ATOM 726 C C . VAL A 1 96 ? -2.732 -8.313 9.298 1.00 96.19 96 VAL A C 1
ATOM 728 O O . VAL A 1 96 ? -1.781 -8.787 9.916 1.00 96.19 96 VAL A O 1
ATOM 731 N N . LEU A 1 97 ? -3.319 -7.169 9.647 1.00 94.00 97 LEU A N 1
ATOM 732 C CA . LEU A 1 97 ? -2.929 -6.342 10.789 1.00 94.00 97 LEU A CA 1
ATOM 733 C C . LEU A 1 97 ? -4.111 -6.165 11.748 1.00 94.00 97 LEU A C 1
ATOM 735 O O . LEU A 1 97 ? -5.213 -5.836 11.314 1.00 94.00 97 LEU A O 1
ATOM 739 N N . ASP A 1 98 ? -3.873 -6.331 13.051 1.00 95.44 98 ASP A N 1
ATOM 740 C CA . ASP A 1 98 ? -4.799 -5.889 14.104 1.00 95.44 98 ASP A CA 1
ATOM 741 C C . ASP A 1 98 ? -4.577 -4.395 14.367 1.00 95.44 98 ASP A C 1
ATOM 743 O O . ASP A 1 98 ? -3.611 -3.992 15.021 1.00 95.44 98 ASP A O 1
ATOM 747 N N . LEU A 1 99 ? -5.453 -3.563 13.806 1.00 94.81 99 LEU A N 1
ATOM 748 C CA . LEU A 1 99 ? -5.359 -2.114 13.901 1.00 94.81 99 LEU A CA 1
ATOM 749 C C . LEU A 1 99 ? -6.191 -1.578 15.062 1.00 94.81 99 LEU A C 1
ATOM 751 O O . LEU A 1 99 ? -7.300 -2.030 15.356 1.00 94.81 99 LEU A O 1
ATOM 755 N N . LYS A 1 100 ? -5.657 -0.541 15.707 1.00 92.44 100 LYS A N 1
ATOM 756 C CA . LYS A 1 100 ? -6.345 0.209 16.758 1.00 92.44 100 LYS A CA 1
ATOM 757 C C . LYS A 1 100 ? -6.756 1.577 16.228 1.00 92.44 100 LYS A C 1
ATOM 759 O O . LYS A 1 100 ? -6.070 2.163 15.392 1.00 92.44 100 LYS A O 1
ATOM 764 N N . LYS A 1 101 ? -7.863 2.103 16.757 1.00 86.25 101 LYS A N 1
ATOM 765 C CA . LYS A 1 101 ? -8.294 3.475 16.474 1.00 86.25 101 LYS A CA 1
ATOM 766 C C . LYS A 1 101 ? -7.223 4.459 16.943 1.00 86.25 101 LYS A C 1
ATOM 768 O O . LYS A 1 101 ? -6.716 4.324 18.059 1.00 86.25 101 LYS A O 1
ATOM 773 N N . VAL A 1 102 ? -6.926 5.466 16.122 1.00 80.00 102 VAL A N 1
ATOM 774 C CA . VAL A 1 102 ? -6.040 6.568 16.521 1.00 80.00 102 VAL A CA 1
ATOM 775 C C . VAL A 1 102 ? -6.607 7.249 17.769 1.00 80.00 102 VAL A C 1
ATOM 777 O O . VAL A 1 102 ? -7.758 7.691 17.791 1.00 80.00 102 VAL A O 1
ATOM 780 N N . LYS A 1 103 ? -5.798 7.320 18.831 1.00 70.94 103 LYS A N 1
ATOM 781 C CA . LYS A 1 103 ? -6.120 8.102 20.025 1.00 70.94 103 LYS A CA 1
ATOM 782 C C . LYS A 1 103 ? -5.742 9.553 19.745 1.00 70.94 103 LYS A C 1
ATOM 784 O O . LYS A 1 103 ? -4.561 9.878 19.700 1.00 70.94 103 LYS A O 1
ATOM 789 N N . TYR A 1 104 ? -6.726 10.425 19.562 1.00 56.69 104 TYR A N 1
ATOM 790 C CA . TYR A 1 104 ? -6.470 11.859 19.645 1.00 56.69 104 TYR A CA 1
ATOM 791 C C . TYR A 1 104 ? -6.292 12.208 21.122 1.00 56.69 104 TYR A C 1
ATOM 793 O O . TYR A 1 104 ? -7.235 12.066 21.904 1.00 56.69 104 TYR A O 1
ATOM 801 N N . ASN A 1 105 ? -5.094 12.646 21.516 1.00 45.09 105 ASN A N 1
ATOM 802 C CA . ASN A 1 105 ? -4.934 13.340 22.788 1.00 45.09 105 ASN A CA 1
ATOM 803 C C . ASN A 1 105 ? -5.738 14.635 22.679 1.00 45.09 105 ASN A C 1
ATOM 805 O O . ASN A 1 105 ? -5.353 15.570 21.980 1.00 45.09 105 ASN A O 1
ATOM 809 N N . LYS A 1 106 ? -6.911 14.644 23.309 1.00 40.97 106 LYS A N 1
ATOM 810 C CA . LYS A 1 106 ? -7.764 15.818 23.423 1.00 40.97 106 LYS A CA 1
ATOM 811 C C . LYS A 1 106 ? -7.029 16.795 24.343 1.00 40.97 106 LYS A C 1
ATOM 813 O O . LYS A 1 106 ? -7.102 16.653 25.558 1.00 40.97 106 LYS A O 1
ATOM 818 N N . PHE A 1 107 ? -6.269 17.727 23.773 1.00 41.81 107 PHE A N 1
ATOM 819 C CA . PHE A 1 107 ? -5.823 18.902 24.514 1.00 41.81 107 PHE A CA 1
ATOM 820 C C . PHE A 1 107 ? -7.083 19.708 24.833 1.00 41.81 107 PHE A C 1
ATOM 822 O O . PHE A 1 107 ? -7.701 20.295 23.948 1.00 41.81 107 PHE A O 1
ATOM 829 N N . ILE A 1 108 ? -7.531 19.607 26.079 1.00 48.81 108 ILE A N 1
ATOM 830 C CA . ILE A 1 108 ? -8.529 20.502 26.652 1.00 48.81 108 ILE A CA 1
ATOM 831 C C . ILE A 1 108 ? -7.709 21.692 27.163 1.00 48.81 108 ILE A C 1
ATOM 833 O O . ILE A 1 108 ? -6.860 21.495 28.033 1.00 48.81 108 ILE A O 1
ATOM 837 N N . TYR A 1 109 ? -7.889 22.862 26.547 1.00 46.69 109 TYR A N 1
ATOM 838 C CA . TYR A 1 109 ? -7.518 24.142 27.155 1.00 46.69 109 TYR A CA 1
ATOM 839 C C . TYR A 1 109 ? -8.581 24.528 28.182 1.00 46.69 109 TYR A C 1
ATOM 841 O O . TYR A 1 109 ? -9.770 24.227 27.914 1.00 46.69 109 TYR A O 1
#

Organism: Dreissena polymorpha (NCBI:txid45954)

pLDDT: mean 79.54, std 17.02, range [39.09, 96.19]

Foldseek 3Di:
DFDADADDFDDPPCPPAQGARLGGPDDVPVQADRVRRDGADADFAKDKDKDKDKDWLQDQKDKDFDDDPNHGDDIWIDGHPDRDPGDMDMTMDMDIDGDDHDDDPPPDD

InterPro domains:
  IPR001073 C1q domain [PF00386] (11-101)
  IPR001073 C1q domain [PR00007] (12-38)
  IPR001073 C1q domain [PR00007] (39-58)
  IPR001073 C1q domain [PS50871] (1-109)
  IPR001073 C1q domain [SM00110] (1-109)
  IPR008983 Tumour necrosis factor-like domain superfamily [G3DSA:2.60.120.40] (3-104)
  IPR008983 Tumour necrosis factor-like domain superfamily [SSF49842] (8-101)
  IPR050822 Cerebellin Synaptic Organizer [PTHR22923] (14-101)